Protein AF-A0A5J5CE59-F1 (afdb_monomer)

InterPro domains:
  IPR000198 Rho GTPase-activating protein domain [PF00620] (22-106)
  IPR000198 Rho GTPase-activating protein domain [PS50238] (4-117)
  IPR000198 Rho GTPase-activating protein domain [SM00324] (19-116)
  IPR008936 Rho GTPase activation protein [G3DSA:1.10.555.10] (1-114)
  IPR008936 Rho GTPase activation protein [SSF48350] (1-106)
  IPR051025 Rho GTPase-activating [PTHR15228] (1-111)

Structure (mmCIF, N/CA/C/O backbone):
data_AF-A0A5J5CE59-F1
#
_entry.id   AF-A0A5J5CE59-F1
#
loop_
_atom_site.group_PDB
_atom_site.id
_atom_site.type_symbol
_atom_site.label_atom_id
_atom_site.label_alt_id
_atom_site.label_comp_id
_atom_site.label_asym_id
_atom_site.label_entity_id
_atom_site.label_seq_id
_atom_site.pdbx_PDB_ins_code
_atom_site.Cartn_x
_atom_site.Cartn_y
_atom_site.Cartn_z
_atom_site.occupancy
_atom_site.B_iso_or_equiv
_atom_site.auth_seq_id
_atom_site.auth_comp_id
_atom_site.auth_asym_id
_atom_site.auth_atom_id
_atom_site.pdbx_PDB_model_num
ATOM 1 N N . VAL A 1 1 ? -2.328 5.918 -8.914 1.00 93.62 1 VAL A N 1
ATOM 2 C CA . VAL A 1 1 ? -2.797 4.672 -8.262 1.00 93.62 1 VAL A CA 1
ATOM 3 C C . VAL A 1 1 ? -2.978 4.893 -6.768 1.00 93.62 1 VAL A C 1
ATOM 5 O O . VAL A 1 1 ? -4.070 4.680 -6.253 1.00 93.62 1 VAL A O 1
ATOM 8 N N . PHE A 1 2 ? -1.949 5.352 -6.061 1.00 97.31 2 PHE A N 1
ATOM 9 C CA . PHE A 1 2 ? -2.062 5.804 -4.680 1.00 97.31 2 PHE A CA 1
ATOM 10 C C . PHE A 1 2 ? -2.968 7.039 -4.596 1.00 97.31 2 PHE A C 1
ATOM 12 O O . PHE A 1 2 ? -3.030 7.846 -5.524 1.00 97.31 2 PHE A O 1
ATOM 19 N N . GLY A 1 3 ? -3.728 7.164 -3.506 1.00 97.19 3 GLY A N 1
ATOM 20 C CA . GLY A 1 3 ? -4.681 8.267 -3.346 1.00 97.19 3 GLY A CA 1
ATOM 21 C C . GLY A 1 3 ? -5.973 8.139 -4.160 1.00 97.19 3 GLY A C 1
ATOM 22 O O . GLY A 1 3 ? -6.845 8.990 -4.026 1.00 97.19 3 GLY A O 1
ATOM 23 N N . GLN A 1 4 ? -6.125 7.108 -4.996 1.00 96.75 4 GLN A N 1
ATOM 24 C CA . GLN A 1 4 ? -7.353 6.873 -5.762 1.00 96.75 4 GLN A CA 1
ATOM 25 C C . GLN A 1 4 ? -8.322 5.973 -5.002 1.00 96.75 4 GLN A C 1
ATOM 27 O O . GLN A 1 4 ? -7.935 5.219 -4.104 1.00 96.75 4 GLN A O 1
ATOM 32 N N . ARG A 1 5 ? -9.602 6.034 -5.377 1.00 96.12 5 ARG A N 1
ATOM 33 C CA . ARG A 1 5 ? -10.603 5.108 -4.850 1.00 96.12 5 ARG A CA 1
ATOM 34 C C . ARG A 1 5 ? -10.262 3.679 -5.268 1.00 96.12 5 ARG A C 1
ATOM 36 O O . ARG A 1 5 ? -9.774 3.429 -6.376 1.00 96.12 5 ARG A O 1
ATOM 43 N N . LEU A 1 6 ? -10.535 2.732 -4.375 1.00 94.56 6 LEU A N 1
ATOM 44 C CA . LEU A 1 6 ? -10.218 1.323 -4.594 1.00 94.56 6 LEU A CA 1
ATOM 45 C C . LEU A 1 6 ? -10.946 0.791 -5.836 1.00 94.56 6 LEU A C 1
ATOM 47 O O . LEU A 1 6 ? -10.348 0.148 -6.697 1.00 94.56 6 LEU A O 1
ATOM 51 N N . GLU A 1 7 ? -12.231 1.118 -5.945 1.00 93.62 7 GLU A N 1
ATOM 52 C CA . GLU A 1 7 ? -13.106 0.748 -7.049 1.00 93.62 7 GLU A CA 1
ATOM 53 C C . GLU A 1 7 ? -12.622 1.301 -8.396 1.00 93.62 7 GLU A C 1
ATOM 55 O O . GLU A 1 7 ? -12.596 0.568 -9.383 1.00 93.62 7 GLU A O 1
ATOM 60 N N . GLU A 1 8 ? -12.172 2.556 -8.435 1.00 94.50 8 GLU A N 1
ATOM 61 C CA . GLU A 1 8 ? -11.641 3.192 -9.647 1.00 94.50 8 GLU A CA 1
ATOM 62 C C . GLU A 1 8 ? -10.352 2.512 -10.105 1.00 94.50 8 GLU A C 1
ATOM 64 O O . GLU A 1 8 ? -10.202 2.204 -11.288 1.00 94.50 8 GLU A O 1
ATOM 69 N N . THR A 1 9 ? -9.459 2.207 -9.158 1.00 94.75 9 THR A N 1
ATOM 70 C CA . THR A 1 9 ? -8.199 1.508 -9.440 1.00 94.75 9 THR A CA 1
ATOM 71 C C . THR A 1 9 ? -8.469 0.135 -10.060 1.00 94.75 9 THR A C 1
ATOM 73 O O . THR A 1 9 ? -7.937 -0.186 -11.123 1.00 94.75 9 THR A O 1
ATOM 76 N N . VAL A 1 10 ? -9.358 -0.661 -9.451 1.00 94.31 10 VAL A N 1
ATOM 77 C CA . VAL A 1 10 ? -9.727 -1.991 -9.966 1.00 94.31 10 VAL A CA 1
ATOM 78 C C . VAL A 1 10 ? -10.365 -1.892 -11.353 1.00 94.31 10 VAL A C 1
ATOM 80 O O . VAL A 1 10 ? -10.040 -2.683 -12.237 1.00 94.31 10 VAL A O 1
ATOM 83 N N . LEU A 1 11 ? -11.265 -0.929 -11.573 1.00 93.69 11 LEU A N 1
ATOM 84 C CA . LEU A 1 11 ? -11.912 -0.731 -12.872 1.00 93.69 11 LEU A CA 1
ATOM 85 C C . LEU A 1 11 ? -10.910 -0.347 -13.963 1.00 93.69 11 LEU A C 1
ATOM 87 O O . LEU A 1 11 ? -10.970 -0.899 -15.061 1.00 93.69 11 LEU A O 1
ATOM 91 N N . TYR A 1 12 ? -9.977 0.556 -13.662 1.00 91.31 12 TYR A N 1
ATOM 92 C CA . TYR A 1 12 ? -8.932 0.972 -14.592 1.00 91.31 12 TYR A CA 1
ATOM 93 C C . TYR A 1 12 ? -8.022 -0.193 -14.995 1.00 91.31 12 TYR A C 1
ATOM 95 O O . TYR A 1 12 ? -7.704 -0.360 -16.173 1.00 91.31 12 TYR A O 1
ATOM 103 N N . GLU A 1 13 ? -7.637 -1.041 -14.042 1.00 92.75 13 GLU A N 1
ATOM 104 C CA . GLU A 1 13 ? -6.743 -2.175 -14.290 1.00 92.75 13 GLU A CA 1
ATOM 105 C C . GLU A 1 13 ? -7.383 -3.310 -15.101 1.00 92.75 13 GLU A C 1
ATOM 107 O O . GLU A 1 13 ? -6.655 -4.073 -15.742 1.00 92.75 13 GLU A O 1
ATOM 112 N N . ARG A 1 14 ? -8.723 -3.397 -15.165 1.00 90.12 14 ARG A N 1
ATOM 113 C CA . ARG A 1 14 ? -9.435 -4.430 -15.950 1.00 90.12 14 ARG A CA 1
ATOM 114 C C . ARG A 1 14 ? -9.040 -4.468 -17.422 1.00 90.12 14 ARG A C 1
ATOM 116 O O . ARG A 1 14 ? -9.106 -5.529 -18.039 1.00 90.12 14 ARG A O 1
ATOM 123 N N . ARG A 1 15 ? -8.577 -3.344 -17.980 1.00 87.88 15 ARG A N 1
ATOM 124 C CA . ARG A 1 15 ? -8.061 -3.264 -19.359 1.00 87.88 15 ARG A CA 1
ATOM 125 C C . ARG A 1 15 ? -6.829 -4.144 -19.609 1.00 87.88 15 ARG A C 1
ATOM 127 O O . ARG A 1 15 ? -6.442 -4.344 -20.754 1.00 87.88 15 ARG A O 1
ATOM 134 N N . TYR A 1 16 ? -6.211 -4.657 -18.547 1.00 85.31 16 TYR A N 1
ATOM 135 C CA . TYR A 1 16 ? -5.004 -5.475 -18.583 1.00 85.31 16 TYR A CA 1
ATOM 136 C C . TYR A 1 16 ? -5.196 -6.895 -18.045 1.00 85.31 16 TYR A C 1
ATOM 138 O O . TYR A 1 16 ? -4.218 -7.627 -17.896 1.00 85.31 16 TYR A O 1
ATOM 146 N N . GLY A 1 17 ? -6.434 -7.275 -17.733 1.00 86.06 17 GLY A N 1
ATOM 147 C CA . GLY A 1 17 ? -6.778 -8.572 -17.164 1.00 86.06 17 GLY A CA 1
ATOM 148 C C . GLY A 1 17 ? -7.822 -8.450 -16.061 1.00 86.06 17 GLY A C 1
ATOM 149 O O . GLY A 1 17 ? -7.966 -7.411 -15.421 1.00 86.06 17 GLY A O 1
ATOM 150 N N . LEU A 1 18 ? -8.561 -9.531 -15.828 1.00 86.25 18 LEU A N 1
ATOM 151 C CA . LEU A 1 18 ? -9.541 -9.588 -14.749 1.00 86.25 18 LEU A CA 1
ATOM 152 C C .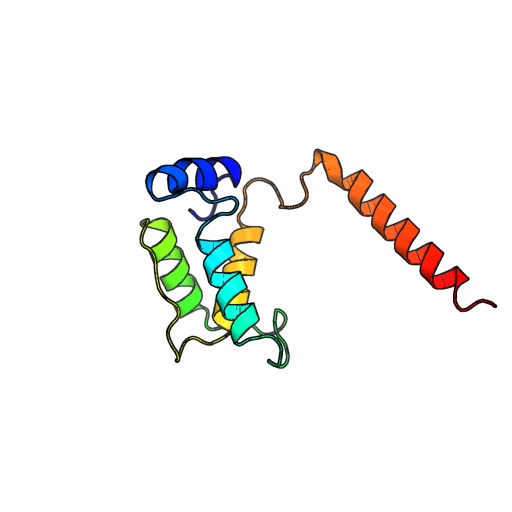 LEU A 1 18 ? -8.816 -9.654 -13.400 1.00 86.25 18 LEU A C 1
ATOM 154 O O . LEU A 1 18 ? -8.104 -10.614 -13.123 1.00 86.25 18 LEU A O 1
ATOM 158 N N . ARG A 1 19 ? -9.015 -8.631 -12.565 1.00 85.88 19 ARG A N 1
ATOM 159 C CA . ARG A 1 19 ? -8.465 -8.531 -11.208 1.00 85.88 19 ARG A CA 1
ATOM 160 C C . ARG A 1 19 ? -9.585 -8.237 -10.217 1.00 85.88 19 ARG A C 1
ATOM 162 O O . ARG A 1 19 ? -10.478 -7.439 -10.503 1.00 85.88 19 ARG A O 1
ATOM 169 N N . LEU A 1 20 ? -9.540 -8.901 -9.063 1.00 90.56 20 LEU A N 1
ATOM 170 C CA . LEU A 1 20 ? -10.470 -8.665 -7.949 1.00 90.56 20 LEU A CA 1
ATOM 171 C C . LEU A 1 20 ? -9.939 -7.626 -6.956 1.00 90.56 20 LEU A C 1
ATOM 173 O O . LEU A 1 20 ? -10.711 -7.054 -6.193 1.00 90.56 20 LEU A O 1
ATOM 177 N N . VAL A 1 21 ? -8.629 -7.387 -6.975 1.00 94.94 21 VAL A N 1
ATOM 178 C CA . VAL A 1 21 ? -7.921 -6.433 -6.121 1.00 94.94 21 VAL A CA 1
ATOM 179 C C . VAL A 1 21 ? -6.919 -5.640 -6.968 1.00 94.94 21 VAL A C 1
ATOM 181 O O . VAL A 1 21 ? -6.494 -6.150 -8.007 1.00 94.94 21 VAL A O 1
ATOM 184 N N . PRO A 1 22 ? -6.524 -4.428 -6.545 1.00 96.19 22 PRO A N 1
ATOM 185 C CA . PRO A 1 22 ? -5.488 -3.654 -7.225 1.00 96.19 22 PRO A CA 1
ATOM 186 C C . PRO A 1 22 ? -4.172 -4.426 -7.364 1.00 96.19 22 PRO A C 1
ATOM 188 O O . PRO A 1 22 ? -3.784 -5.164 -6.452 1.00 96.19 22 PRO A O 1
ATOM 191 N N . LEU A 1 23 ? -3.441 -4.193 -8.453 1.00 95.56 23 LEU A N 1
ATOM 192 C CA . LEU A 1 23 ? -2.151 -4.825 -8.738 1.00 95.56 23 LEU A CA 1
ATOM 193 C C . LEU A 1 23 ? -1.152 -4.650 -7.588 1.00 95.56 23 LEU A C 1
ATOM 195 O O . LEU A 1 23 ? -0.507 -5.618 -7.190 1.00 95.56 23 LEU A O 1
ATOM 199 N N . VAL A 1 24 ? -1.064 -3.443 -7.021 1.00 97.06 24 VAL A N 1
ATOM 200 C CA . VAL A 1 24 ? -0.172 -3.146 -5.887 1.00 97.06 24 VAL A CA 1
ATOM 201 C C . VAL A 1 24 ? -0.464 -4.041 -4.678 1.00 97.06 24 VAL A C 1
ATOM 203 O O . VAL A 1 24 ? 0.463 -4.542 -4.043 1.00 97.06 24 VAL A O 1
ATOM 206 N N . VAL A 1 25 ? -1.744 -4.311 -4.393 1.00 97.69 25 VAL A N 1
ATOM 207 C CA . VAL A 1 25 ? -2.161 -5.204 -3.302 1.00 97.69 25 VAL A CA 1
ATOM 208 C C . VAL A 1 25 ? -1.769 -6.642 -3.620 1.00 97.69 25 VAL A C 1
ATOM 210 O O . VAL A 1 25 ? -1.153 -7.299 -2.786 1.00 97.69 25 VAL A O 1
ATOM 213 N N . GLU A 1 26 ? -2.087 -7.122 -4.823 1.00 96.19 26 GLU A N 1
ATOM 214 C CA . GLU A 1 26 ? -1.771 -8.489 -5.245 1.00 96.19 26 GLU A CA 1
ATOM 215 C C . GLU A 1 26 ? -0.264 -8.770 -5.194 1.00 96.19 26 GLU A C 1
ATOM 217 O O . GLU A 1 26 ? 0.160 -9.741 -4.565 1.00 96.19 26 GLU A O 1
ATOM 222 N N . GLN A 1 27 ? 0.554 -7.906 -5.803 1.00 96.50 27 GLN A N 1
ATOM 223 C CA . GLN A 1 27 ? 2.005 -8.086 -5.836 1.00 96.50 27 GLN A CA 1
ATOM 224 C C . GLN A 1 27 ? 2.603 -8.048 -4.428 1.00 96.50 27 GLN A C 1
ATOM 226 O O . GLN A 1 27 ? 3.410 -8.916 -4.088 1.00 96.50 27 GLN A O 1
ATOM 231 N N . CYS A 1 28 ? 2.201 -7.082 -3.592 1.00 98.19 28 CYS A N 1
ATOM 232 C CA . CYS A 1 28 ? 2.742 -6.972 -2.238 1.00 98.19 28 CYS A CA 1
ATOM 233 C C . CYS A 1 28 ? 2.391 -8.199 -1.394 1.00 98.19 28 CYS A C 1
ATOM 235 O O . CYS A 1 28 ? 3.253 -8.753 -0.714 1.00 98.19 28 CYS A O 1
ATOM 237 N N . VAL A 1 29 ? 1.132 -8.642 -1.443 1.00 97.62 29 VAL A N 1
ATOM 238 C CA . VAL A 1 29 ? 0.666 -9.792 -0.659 1.00 97.62 29 VAL A CA 1
ATOM 239 C C . VAL A 1 29 ? 1.335 -11.082 -1.120 1.00 97.62 29 VAL A C 1
ATOM 241 O O . VAL A 1 29 ? 1.759 -11.864 -0.271 1.00 97.62 29 VAL A O 1
ATOM 244 N N . ASN A 1 30 ? 1.481 -11.302 -2.430 1.00 96.75 30 ASN A N 1
ATOM 245 C CA . ASN A 1 30 ? 2.163 -12.489 -2.947 1.00 96.75 30 ASN A CA 1
ATOM 246 C C . ASN A 1 30 ? 3.622 -12.541 -2.480 1.00 96.75 30 ASN A C 1
ATOM 248 O O . ASN A 1 30 ? 4.041 -13.551 -1.919 1.00 96.75 30 ASN A O 1
ATOM 252 N N . PHE A 1 31 ? 4.354 -11.433 -2.598 1.00 97.75 31 PHE A N 1
ATOM 253 C CA . PHE A 1 31 ? 5.747 -11.363 -2.160 1.00 97.75 31 PHE A CA 1
ATOM 254 C C . PHE A 1 31 ? 5.905 -11.586 -0.651 1.00 97.75 31 PHE A C 1
ATOM 256 O O . PHE A 1 31 ? 6.746 -12.372 -0.215 1.00 97.75 31 PHE A O 1
ATOM 263 N N . ILE A 1 32 ? 5.064 -10.940 0.164 1.00 97.94 32 ILE A N 1
ATOM 264 C CA . ILE A 1 32 ? 5.084 -11.110 1.624 1.00 97.94 32 ILE A CA 1
ATOM 265 C C . ILE A 1 32 ? 4.719 -12.547 2.011 1.00 97.94 32 ILE A C 1
ATOM 267 O O . ILE A 1 32 ? 5.313 -13.099 2.934 1.00 97.94 32 ILE A O 1
ATOM 271 N N . ARG A 1 33 ? 3.776 -13.182 1.311 1.00 97.19 33 ARG A N 1
ATOM 272 C CA . ARG A 1 33 ? 3.417 -14.583 1.559 1.00 97.19 33 ARG A CA 1
ATOM 273 C C . ARG A 1 33 ? 4.560 -15.536 1.214 1.00 97.19 33 ARG A C 1
ATOM 275 O O . ARG A 1 33 ? 4.758 -16.513 1.922 1.00 97.19 33 ARG A O 1
ATOM 282 N N . GLU A 1 34 ? 5.296 -15.264 0.143 1.00 96.44 34 GLU A N 1
ATOM 283 C CA . GLU A 1 34 ? 6.408 -16.112 -0.296 1.00 96.44 34 GLU A CA 1
ATOM 284 C C . GLU A 1 34 ? 7.661 -15.947 0.571 1.00 96.44 34 GLU A C 1
ATOM 286 O O . GLU A 1 34 ? 8.407 -16.907 0.742 1.00 96.44 34 GLU A O 1
ATOM 291 N N . ARG A 1 35 ? 7.904 -14.748 1.121 1.00 95.88 35 ARG A N 1
ATOM 292 C CA . ARG A 1 35 ? 9.198 -14.411 1.747 1.00 95.88 35 ARG A CA 1
ATOM 293 C C . ARG A 1 35 ? 9.123 -13.872 3.170 1.00 95.88 35 ARG A C 1
ATOM 295 O O . ARG A 1 35 ? 10.104 -13.939 3.893 1.00 95.88 35 ARG A O 1
ATOM 302 N N . GLY A 1 36 ? 7.986 -13.319 3.575 1.00 95.75 36 GLY A N 1
ATOM 303 C CA . GLY A 1 36 ? 7.853 -12.551 4.815 1.00 95.75 36 GLY A CA 1
ATOM 304 C C . GLY A 1 36 ? 7.317 -13.319 6.012 1.00 95.75 36 GLY A C 1
ATOM 305 O O . GLY A 1 36 ? 7.395 -12.807 7.123 1.00 95.75 36 GLY A O 1
ATOM 306 N N . LEU A 1 37 ? 6.769 -14.525 5.828 1.00 96.06 37 LEU A N 1
ATOM 307 C CA . LEU A 1 37 ? 6.054 -15.237 6.901 1.00 96.06 37 LEU A CA 1
ATOM 308 C C . LEU A 1 37 ? 6.933 -15.597 8.107 1.00 96.06 37 LEU A C 1
ATOM 310 O O . LEU A 1 37 ? 6.413 -15.766 9.208 1.00 96.06 37 LEU A O 1
ATOM 314 N N . HIS A 1 38 ? 8.247 -15.693 7.903 1.00 96.25 38 HIS A N 1
ATOM 315 C CA . HIS A 1 38 ? 9.227 -15.956 8.956 1.00 96.25 38 HIS A CA 1
ATOM 316 C C . HIS A 1 38 ? 10.080 -14.729 9.305 1.00 96.25 38 HIS A C 1
ATOM 318 O O . HIS A 1 38 ? 10.966 -14.834 10.151 1.00 96.25 38 HIS A O 1
ATOM 324 N N . GLU A 1 39 ? 9.813 -13.571 8.691 1.00 97.44 39 GLU A N 1
ATOM 325 C CA . GLU A 1 39 ? 10.579 -12.357 8.949 1.00 97.44 39 GLU A CA 1
ATOM 326 C C . GLU A 1 39 ? 10.204 -11.757 10.307 1.00 97.44 39 GLU A C 1
ATOM 328 O O . GLU A 1 39 ? 9.034 -11.475 10.605 1.00 97.44 39 GLU A O 1
ATOM 333 N N . VAL A 1 40 ? 11.215 -11.516 11.140 1.00 97.44 40 VAL A N 1
ATOM 334 C CA . VAL A 1 40 ? 11.023 -10.892 12.449 1.00 97.44 40 VAL A CA 1
ATOM 335 C C . VAL A 1 40 ? 10.539 -9.462 12.251 1.00 97.44 40 VAL A C 1
ATOM 337 O O . VAL A 1 40 ? 11.102 -8.702 11.483 1.00 97.44 40 VAL A O 1
ATOM 340 N N . GLY A 1 41 ? 9.477 -9.072 12.955 1.00 97.38 41 GLY A N 1
ATOM 341 C CA . GLY A 1 41 ? 8.986 -7.696 12.889 1.00 97.38 41 GLY A CA 1
ATOM 342 C C . GLY A 1 41 ? 8.281 -7.332 11.579 1.00 97.38 41 GLY A C 1
ATOM 343 O O . GLY A 1 41 ? 8.120 -6.139 11.302 1.00 97.38 41 GLY A O 1
ATOM 344 N N . LEU A 1 42 ? 7.803 -8.313 10.801 1.00 98.19 42 LEU A N 1
ATOM 345 C CA . LEU A 1 42 ? 6.915 -8.078 9.659 1.00 98.19 42 LEU A CA 1
ATOM 346 C C . LEU A 1 42 ? 5.770 -7.114 10.035 1.00 98.19 42 LEU A C 1
ATOM 348 O O . LEU A 1 42 ? 5.167 -7.215 11.103 1.00 98.19 42 LEU A O 1
ATOM 352 N N . PHE A 1 43 ? 5.504 -6.133 9.167 1.00 97.94 43 PHE A N 1
ATOM 353 C CA . PHE A 1 43 ? 4.583 -5.002 9.374 1.00 97.94 43 PHE A CA 1
ATOM 354 C C . PHE A 1 43 ? 4.906 -4.041 10.535 1.00 97.94 43 PHE A C 1
ATOM 356 O O . PHE A 1 43 ? 4.366 -2.930 10.537 1.00 97.94 43 PHE A O 1
ATOM 363 N N . ARG A 1 44 ? 5.813 -4.383 11.457 1.00 98.19 44 ARG A N 1
ATOM 364 C CA . ARG A 1 44 ? 6.259 -3.520 12.562 1.00 98.19 44 ARG A CA 1
ATOM 365 C C . ARG A 1 44 ? 7.489 -2.692 12.194 1.00 98.19 44 ARG A C 1
ATOM 367 O O . ARG A 1 44 ? 7.484 -1.485 12.424 1.00 98.19 44 ARG A O 1
ATOM 374 N N . GLN A 1 45 ? 8.526 -3.318 11.646 1.00 97.81 45 GLN A N 1
ATOM 375 C CA . GLN A 1 45 ? 9.748 -2.623 11.243 1.00 97.81 45 GLN A CA 1
ATOM 376 C C . GLN A 1 45 ? 9.518 -1.808 9.960 1.00 97.81 45 GLN A C 1
ATOM 378 O O . GLN A 1 45 ? 8.741 -2.228 9.094 1.00 97.81 45 GLN A O 1
ATOM 383 N N . PRO A 1 46 ? 10.129 -0.614 9.844 1.00 97.31 46 PRO A N 1
ATOM 384 C CA . PRO A 1 46 ? 10.073 0.163 8.618 1.00 97.31 46 PRO A CA 1
ATOM 385 C C . PRO A 1 46 ? 11.036 -0.424 7.582 1.00 97.31 46 PRO A C 1
ATOM 387 O O . PRO A 1 46 ? 12.190 -0.699 7.894 1.00 97.31 46 PRO A O 1
ATOM 390 N N . GLY A 1 47 ? 10.570 -0.568 6.344 1.00 97.31 47 GLY A N 1
ATOM 391 C CA . GLY A 1 47 ? 11.458 -0.756 5.199 1.00 97.31 47 GLY A CA 1
ATOM 392 C C . GLY A 1 47 ? 12.156 0.525 4.737 1.00 97.31 47 GLY A C 1
ATOM 393 O O . GLY A 1 47 ? 12.007 1.597 5.333 1.00 97.31 47 GLY A O 1
ATOM 394 N N . GLN A 1 48 ? 12.887 0.424 3.630 1.00 97.62 48 GLN A N 1
ATOM 395 C CA . GLN A 1 48 ? 13.685 1.511 3.076 1.00 97.62 48 GLN A CA 1
ATOM 396 C C . GLN A 1 48 ? 12.798 2.598 2.446 1.00 97.62 48 GLN A C 1
ATOM 398 O O . GLN A 1 48 ? 12.175 2.395 1.406 1.00 97.62 48 GLN A O 1
ATOM 403 N N . ALA A 1 49 ? 12.753 3.782 3.063 1.00 97.94 49 ALA A N 1
ATOM 404 C CA . ALA A 1 49 ? 11.843 4.861 2.665 1.00 97.94 49 ALA A CA 1
ATOM 405 C C . ALA A 1 49 ? 12.048 5.362 1.221 1.00 97.94 49 ALA A C 1
ATOM 407 O O . ALA A 1 49 ? 11.068 5.694 0.557 1.00 97.94 49 ALA A O 1
ATOM 408 N N . SER A 1 50 ? 13.293 5.398 0.731 1.00 97.88 50 SER A N 1
ATOM 409 C CA . SER A 1 50 ? 13.606 5.769 -0.656 1.00 97.88 50 SER A CA 1
ATOM 410 C C . SER A 1 50 ? 12.983 4.797 -1.653 1.00 97.88 50 SER A C 1
ATOM 412 O O . SER A 1 50 ? 12.289 5.236 -2.562 1.00 97.88 50 SER A O 1
ATOM 414 N N . LEU A 1 51 ? 13.147 3.490 -1.431 1.00 97.62 51 LEU A N 1
ATOM 415 C CA . LEU A 1 51 ? 12.592 2.463 -2.308 1.00 97.62 51 LEU A CA 1
ATOM 416 C C . LEU A 1 51 ? 11.060 2.396 -2.220 1.00 97.62 51 LEU A C 1
ATOM 418 O O . LEU A 1 51 ? 10.398 2.201 -3.231 1.00 97.62 51 LEU A O 1
ATOM 422 N N . VAL A 1 52 ? 10.461 2.634 -1.044 1.00 98.44 52 VAL A N 1
ATOM 423 C CA . VAL A 1 52 ? 8.994 2.785 -0.939 1.00 98.44 52 VAL A CA 1
ATOM 424 C C . VAL A 1 52 ? 8.498 3.920 -1.836 1.00 98.44 52 VAL A C 1
ATOM 426 O O . VAL A 1 52 ? 7.495 3.754 -2.526 1.00 98.44 52 VAL A O 1
ATOM 429 N N . LYS A 1 53 ? 9.189 5.066 -1.821 1.00 98.25 53 LYS A N 1
ATOM 430 C CA . LYS A 1 53 ? 8.827 6.227 -2.636 1.00 98.25 53 LYS A CA 1
ATOM 431 C C . LYS A 1 53 ? 8.994 5.940 -4.131 1.00 98.25 53 LYS A C 1
ATOM 433 O O . LYS A 1 53 ? 8.080 6.224 -4.892 1.00 98.25 53 LYS A O 1
ATOM 438 N N . GLU A 1 54 ? 10.107 5.331 -4.526 1.00 98.00 54 GLU A N 1
ATOM 439 C CA . GLU A 1 54 ? 10.365 4.924 -5.913 1.00 98.00 54 GLU A CA 1
ATOM 440 C C . GLU A 1 54 ? 9.287 3.960 -6.433 1.00 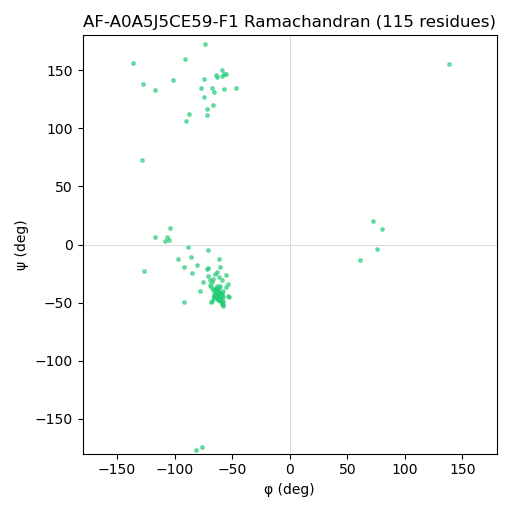98.00 54 GLU A C 1
ATOM 442 O O . GLU A 1 54 ? 8.694 4.189 -7.485 1.00 98.00 54 GLU A O 1
ATOM 447 N N . LEU A 1 55 ? 8.961 2.918 -5.661 1.00 98.31 55 LEU A N 1
ATOM 448 C CA . LEU A 1 55 ? 7.919 1.958 -6.028 1.00 98.31 55 LEU A CA 1
ATOM 449 C C . LEU A 1 55 ? 6.542 2.622 -6.115 1.00 98.31 55 LEU A C 1
ATOM 451 O O . LEU A 1 55 ? 5.777 2.319 -7.029 1.00 98.31 55 LEU A O 1
ATOM 455 N N . GLN A 1 56 ? 6.221 3.529 -5.187 1.00 98.31 56 GLN A N 1
ATOM 456 C CA . GLN A 1 56 ? 4.996 4.322 -5.257 1.00 98.31 56 GLN A CA 1
ATOM 457 C C . GLN A 1 56 ? 4.928 5.120 -6.568 1.0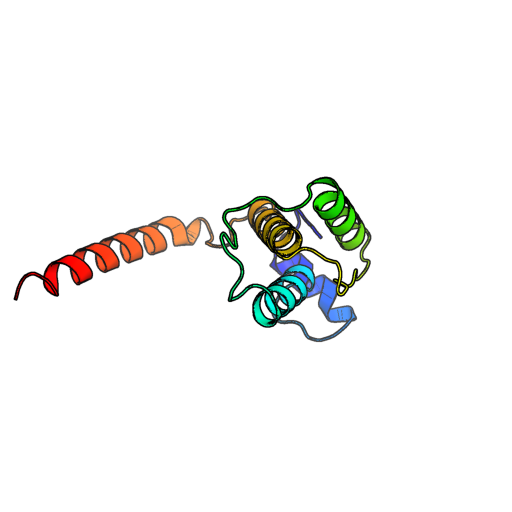0 98.31 56 GLN A C 1
ATOM 459 O O . GLN A 1 56 ? 3.917 5.042 -7.264 1.00 98.31 56 GLN A O 1
ATOM 464 N N . GLU A 1 57 ? 5.985 5.862 -6.904 1.00 98.38 57 GLU A N 1
ATOM 465 C CA . GLU A 1 57 ? 6.054 6.685 -8.117 1.00 98.38 57 GLU A CA 1
ATOM 466 C C . GLU A 1 57 ? 5.896 5.833 -9.384 1.00 98.38 57 GLU A C 1
ATOM 468 O O . GLU A 1 57 ? 5.121 6.199 -10.268 1.00 98.38 57 GLU A O 1
ATOM 473 N N . ALA A 1 58 ? 6.526 4.654 -9.436 1.00 98.06 58 ALA A N 1
ATOM 474 C CA . ALA A 1 58 ? 6.370 3.707 -10.539 1.00 98.06 58 ALA A CA 1
ATOM 475 C C . ALA A 1 58 ? 4.912 3.228 -10.693 1.00 98.06 58 ALA A C 1
ATOM 477 O O . ALA A 1 58 ? 4.340 3.278 -11.785 1.00 98.06 58 ALA A O 1
ATOM 478 N N . PHE A 1 59 ? 4.254 2.823 -9.599 1.00 97.12 59 PHE A N 1
ATOM 479 C CA . PHE A 1 59 ? 2.830 2.464 -9.644 1.00 97.12 59 PHE A CA 1
ATOM 480 C C . PHE A 1 59 ? 1.949 3.644 -10.072 1.00 97.12 59 PHE A C 1
ATOM 482 O O . PHE A 1 59 ? 1.007 3.463 -10.845 1.00 97.12 59 PHE A O 1
ATOM 489 N N . ASP A 1 60 ? 2.234 4.855 -9.592 1.00 96.81 60 ASP A N 1
ATOM 490 C CA . ASP A 1 60 ? 1.478 6.056 -9.948 1.00 96.81 60 ASP A CA 1
ATOM 491 C C . ASP A 1 60 ? 1.646 6.456 -11.418 1.00 96.81 60 ASP A C 1
ATOM 493 O O . ASP A 1 60 ? 0.671 6.901 -12.030 1.00 96.81 60 ASP A O 1
ATOM 497 N N . ALA A 1 61 ? 2.813 6.195 -12.010 1.00 95.94 61 ALA A N 1
ATOM 498 C CA . ALA A 1 61 ? 3.068 6.328 -13.443 1.00 95.94 61 ALA A CA 1
ATOM 499 C C . ALA A 1 61 ? 2.362 5.252 -14.299 1.00 95.94 61 ALA A C 1
ATOM 501 O O . ALA A 1 61 ? 2.384 5.314 -15.529 1.00 95.94 61 ALA A O 1
ATOM 502 N N . GLY A 1 62 ? 1.689 4.279 -13.674 1.00 91.81 62 GLY A N 1
ATOM 503 C CA . GLY A 1 62 ? 1.024 3.171 -14.360 1.00 91.81 62 GLY A CA 1
ATOM 504 C C . GLY A 1 62 ? 1.976 2.049 -14.778 1.00 91.81 62 GLY A C 1
ATOM 505 O O . GLY A 1 62 ? 1.587 1.184 -15.571 1.00 91.81 62 GLY A O 1
ATOM 506 N N . GLU A 1 63 ? 3.200 2.055 -14.252 1.00 94.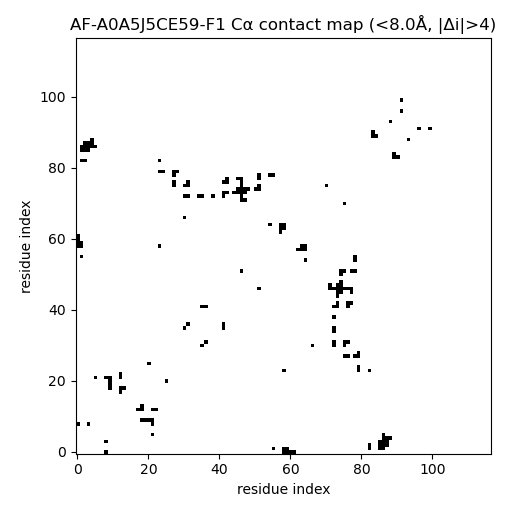69 63 GLU A N 1
ATOM 507 C CA . GLU A 1 63 ? 4.155 0.969 -14.422 1.00 94.69 63 GLU A CA 1
ATOM 508 C C . GLU A 1 63 ? 3.762 -0.248 -13.572 1.00 94.69 63 GLU A C 1
ATOM 510 O O . GLU A 1 63 ? 2.818 -0.232 -12.776 1.00 94.69 63 GLU A O 1
ATOM 515 N N . ARG A 1 64 ? 4.485 -1.351 -13.775 1.00 91.88 64 ARG A N 1
ATOM 516 C CA . ARG A 1 64 ? 4.291 -2.608 -13.043 1.00 91.88 64 ARG A CA 1
ATOM 517 C C . ARG A 1 64 ? 5.629 -3.064 -12.474 1.00 91.88 64 ARG A C 1
ATOM 519 O O . ARG A 1 64 ? 6.217 -3.998 -13.026 1.00 91.88 64 ARG A O 1
ATOM 526 N N . PRO A 1 65 ? 6.140 -2.388 -11.433 1.00 94.31 65 PRO A N 1
ATOM 527 C CA . PRO A 1 65 ? 7.425 -2.747 -10.859 1.00 94.31 65 PRO A CA 1
ATOM 528 C C . PRO A 1 65 ? 7.400 -4.198 -10.358 1.00 94.31 65 PRO A C 1
ATOM 530 O O . PRO A 1 65 ? 6.373 -4.710 -9.897 1.00 94.31 65 PRO A O 1
ATOM 533 N N . SER A 1 66 ? 8.534 -4.882 -10.478 1.00 92.06 66 SER A N 1
ATOM 534 C CA . SER A 1 66 ? 8.746 -6.218 -9.920 1.00 92.06 66 SER A CA 1
ATOM 535 C C . SER A 1 66 ?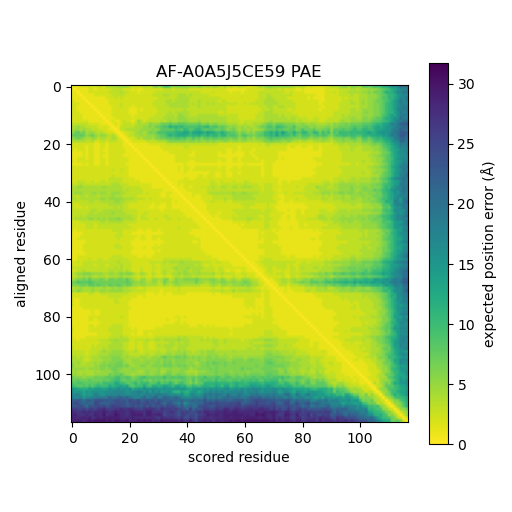 9.563 -6.123 -8.641 1.00 92.06 66 SER A C 1
ATOM 537 O O . SER A 1 66 ? 10.531 -5.369 -8.590 1.00 92.06 66 SER A O 1
ATOM 539 N N . PHE A 1 67 ? 9.233 -6.939 -7.645 1.00 94.56 67 PHE A N 1
ATOM 540 C CA . PHE A 1 67 ? 10.078 -7.116 -6.468 1.00 94.56 67 PHE A CA 1
ATOM 541 C C . PHE A 1 67 ? 11.095 -8.216 -6.763 1.00 94.56 67 PHE A C 1
ATOM 543 O O . PHE A 1 67 ? 10.729 -9.375 -6.972 1.00 94.56 67 PHE A O 1
ATOM 550 N N . ASP A 1 68 ? 12.363 -7.843 -6.846 1.00 88.62 68 ASP A N 1
ATOM 551 C CA . ASP A 1 68 ? 13.446 -8.774 -7.136 1.00 88.62 68 ASP A CA 1
ATOM 552 C C . ASP A 1 68 ? 13.896 -9.549 -5.887 1.00 88.62 68 ASP A C 1
ATOM 554 O O . ASP A 1 68 ? 13.326 -9.443 -4.797 1.00 88.62 68 ASP A O 1
ATOM 558 N N . SER A 1 69 ? 14.934 -10.377 -6.036 1.00 85.00 69 SER A N 1
ATOM 559 C CA . SER A 1 69 ? 15.450 -11.159 -4.917 1.00 85.00 69 SER A CA 1
ATOM 560 C C . SER A 1 69 ? 16.059 -10.322 -3.793 1.00 85.00 69 SER A C 1
ATOM 562 O O . SER A 1 69 ? 16.079 -10.799 -2.661 1.00 85.00 69 SER A O 1
ATOM 564 N N . SER A 1 70 ? 16.543 -9.121 -4.108 1.00 90.25 70 SER A N 1
ATOM 565 C CA . SER A 1 70 ? 17.165 -8.172 -3.181 1.00 90.25 70 SER A CA 1
ATOM 566 C C . SER A 1 70 ? 16.167 -7.264 -2.468 1.00 90.25 70 SER A C 1
ATOM 568 O O . SER A 1 70 ? 16.546 -6.574 -1.523 1.00 90.25 70 SER A O 1
ATOM 570 N N . THR A 1 71 ? 14.905 -7.252 -2.896 1.00 95.19 71 THR A N 1
ATOM 571 C CA . THR A 1 71 ? 13.878 -6.405 -2.297 1.00 95.19 71 THR A CA 1
ATOM 572 C C . THR A 1 71 ? 13.594 -6.859 -0.864 1.00 95.19 71 THR A C 1
ATOM 574 O O . THR A 1 71 ? 13.177 -7.988 -0.613 1.00 95.19 71 THR A O 1
ATOM 577 N N . ASP A 1 72 ? 13.804 -5.956 0.089 1.00 95.44 72 ASP A N 1
ATOM 578 C CA . ASP A 1 72 ? 13.515 -6.186 1.503 1.00 95.44 72 ASP A CA 1
ATOM 579 C C . ASP A 1 72 ? 11.997 -6.307 1.757 1.00 95.44 72 ASP A C 1
ATOM 581 O O . ASP A 1 72 ? 11.187 -5.501 1.286 1.00 95.44 72 ASP A O 1
ATOM 585 N N . VAL A 1 73 ? 11.587 -7.298 2.550 1.00 98.00 73 VAL A N 1
ATOM 586 C CA . VAL A 1 73 ? 10.167 -7.544 2.826 1.00 98.00 73 VAL A CA 1
ATOM 587 C C . VAL A 1 73 ? 9.535 -6.473 3.715 1.00 98.00 73 VAL A C 1
ATOM 589 O O . VAL A 1 73 ? 8.339 -6.198 3.574 1.00 98.00 73 VAL A O 1
ATOM 592 N N . HIS A 1 74 ? 10.307 -5.793 4.573 1.00 98.50 74 HIS A N 1
ATOM 593 C CA . HIS A 1 74 ? 9.788 -4.644 5.321 1.00 98.50 74 HIS A CA 1
ATOM 594 C C . HIS A 1 74 ? 9.458 -3.473 4.395 1.00 98.50 74 HIS A C 1
ATOM 596 O O . HIS A 1 74 ? 8.527 -2.713 4.671 1.00 98.50 74 HIS A O 1
ATOM 602 N N . THR A 1 75 ? 10.165 -3.348 3.271 1.00 98.50 75 THR A N 1
ATOM 603 C CA . THR A 1 75 ? 9.900 -2.346 2.233 1.00 98.50 75 THR A CA 1
ATOM 604 C C . THR A 1 75 ? 8.573 -2.617 1.539 1.00 98.50 75 THR A C 1
ATOM 606 O O . THR A 1 75 ? 7.719 -1.729 1.495 1.00 98.50 75 THR A O 1
ATOM 609 N N . VAL A 1 76 ? 8.328 -3.860 1.118 1.00 98.50 76 VAL A N 1
ATOM 610 C CA . VAL A 1 76 ? 7.043 -4.257 0.515 1.00 98.50 76 VAL A CA 1
ATOM 611 C C . VAL A 1 76 ? 5.890 -4.137 1.521 1.00 98.50 76 VAL A C 1
ATO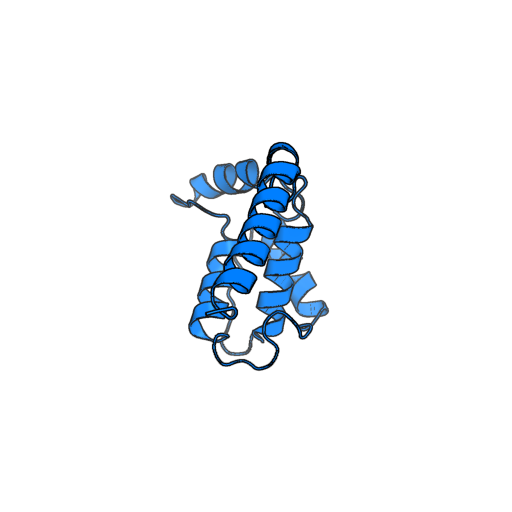M 613 O O . VAL A 1 76 ? 4.816 -3.632 1.190 1.00 98.50 76 VAL A O 1
ATOM 616 N N . ALA A 1 77 ? 6.112 -4.504 2.786 1.00 98.69 77 ALA A N 1
ATOM 617 C CA . ALA A 1 77 ? 5.129 -4.314 3.853 1.00 98.69 77 ALA A CA 1
ATOM 618 C C . ALA A 1 77 ? 4.825 -2.826 4.112 1.00 98.69 77 ALA A C 1
ATOM 620 O O . ALA A 1 77 ? 3.669 -2.455 4.331 1.00 98.69 77 ALA A O 1
ATOM 621 N N . SER A 1 78 ? 5.841 -1.959 4.086 1.00 98.75 78 SER A N 1
ATOM 622 C CA . SER A 1 78 ? 5.669 -0.505 4.177 1.00 98.75 78 SER A CA 1
ATOM 623 C C . SER A 1 78 ? 4.882 0.056 2.995 1.00 98.75 78 SER A C 1
ATOM 625 O O . SER A 1 78 ? 3.993 0.878 3.217 1.00 98.75 78 SER A O 1
ATOM 627 N N . LEU A 1 79 ? 5.152 -0.413 1.775 1.00 98.75 79 LEU A N 1
ATOM 628 C CA . LEU A 1 79 ? 4.432 -0.007 0.570 1.00 98.75 79 LEU A CA 1
ATOM 629 C C . LEU A 1 79 ? 2.949 -0.398 0.633 1.00 98.75 79 LEU A C 1
ATOM 631 O O . LEU A 1 79 ? 2.080 0.441 0.396 1.00 98.75 79 LEU A O 1
ATOM 635 N N . LEU A 1 80 ? 2.642 -1.632 1.047 1.00 98.69 80 LEU A N 1
ATOM 636 C CA . LEU A 1 80 ? 1.259 -2.088 1.221 1.00 98.69 80 LEU A CA 1
ATOM 637 C C . LEU A 1 80 ? 0.511 -1.253 2.271 1.00 98.69 80 LEU A C 1
ATOM 639 O O . LEU A 1 80 ? -0.614 -0.811 2.034 1.00 98.69 80 LEU A O 1
ATOM 643 N N . LYS A 1 81 ? 1.146 -0.989 3.423 1.00 98.62 81 LYS A N 1
ATOM 644 C CA . LYS A 1 81 ? 0.582 -0.109 4.462 1.00 98.62 81 LYS A CA 1
ATOM 645 C C . LYS A 1 81 ? 0.333 1.300 3.928 1.00 98.62 81 LYS A C 1
ATOM 647 O O . LYS A 1 81 ? -0.689 1.901 4.253 1.00 98.62 81 LYS A O 1
ATOM 652 N N . LEU A 1 82 ? 1.263 1.830 3.135 1.00 98.62 82 LEU A N 1
ATOM 653 C CA . LEU A 1 82 ? 1.145 3.154 2.537 1.00 98.62 82 LEU A CA 1
ATOM 654 C C . LEU A 1 82 ? -0.050 3.227 1.584 1.00 98.62 82 LEU A C 1
ATOM 656 O O . LEU A 1 82 ? -0.837 4.163 1.706 1.00 98.62 82 LEU A O 1
ATOM 660 N N . TYR A 1 83 ? -0.219 2.226 0.716 1.00 98.56 83 TYR A N 1
ATOM 661 C CA . TYR A 1 83 ? -1.337 2.156 -0.224 1.00 98.56 83 TYR A CA 1
ATOM 662 C C . TYR A 1 83 ? -2.680 2.189 0.507 1.00 98.56 83 TYR A C 1
ATOM 664 O O . TYR A 1 83 ? -3.502 3.067 0.255 1.00 98.56 83 TYR A O 1
ATOM 672 N N . LEU A 1 84 ? -2.866 1.293 1.484 1.00 98.31 84 LEU A N 1
ATOM 673 C CA . LEU A 1 84 ? -4.104 1.213 2.264 1.00 98.31 84 LEU A CA 1
ATOM 674 C C . LEU A 1 84 ? -4.392 2.500 3.047 1.00 98.31 84 LEU A C 1
ATOM 676 O O . LEU A 1 84 ? -5.546 2.903 3.164 1.00 98.31 84 LEU A O 1
ATOM 680 N N . ARG A 1 85 ? -3.351 3.153 3.577 1.00 98.12 85 ARG A N 1
ATOM 681 C CA . ARG A 1 85 ? -3.479 4.411 4.326 1.00 98.12 85 ARG A CA 1
ATOM 682 C C . ARG A 1 85 ? -3.874 5.592 3.441 1.00 98.12 85 ARG A C 1
ATOM 684 O O . ARG A 1 85 ? -4.494 6.521 3.941 1.00 98.12 85 ARG A O 1
ATOM 691 N N . GLN A 1 86 ? -3.470 5.588 2.174 1.00 98.06 86 GLN A N 1
ATOM 692 C CA . GLN A 1 86 ? -3.742 6.686 1.246 1.00 98.06 86 GLN A CA 1
ATOM 693 C C . GLN A 1 86 ? -5.071 6.540 0.502 1.00 98.06 86 GLN A C 1
ATOM 695 O O . GLN A 1 86 ? -5.422 7.441 -0.251 1.00 98.06 86 GLN A O 1
ATOM 700 N N . LEU A 1 87 ? -5.825 5.455 0.705 1.00 98.00 87 LEU A N 1
ATOM 701 C CA . LEU A 1 87 ? -7.169 5.352 0.144 1.00 98.00 87 LEU A CA 1
ATOM 702 C C . LEU A 1 87 ? -8.043 6.533 0.625 1.00 98.00 87 LEU A C 1
ATOM 704 O O . LEU A 1 87 ? -8.053 6.822 1.824 1.00 98.00 87 LEU A O 1
ATOM 708 N N . PRO A 1 88 ? -8.806 7.197 -0.269 1.00 97.31 88 PRO A N 1
ATOM 709 C CA . PRO A 1 88 ? -9.718 8.282 0.109 1.00 97.31 88 PRO A CA 1
ATOM 710 C C . PRO A 1 88 ? -10.791 7.862 1.115 1.00 97.31 88 PRO A C 1
ATOM 712 O O . PRO A 1 88 ? -11.252 8.671 1.916 1.00 97.31 88 PRO A O 1
ATOM 715 N N . GLU A 1 89 ? -11.197 6.594 1.059 1.00 95.25 89 GLU A N 1
ATOM 716 C CA . GLU A 1 89 ? -12.045 5.948 2.052 1.00 95.25 89 GLU A CA 1
ATOM 717 C C . GLU A 1 89 ? -11.249 4.803 2.699 1.00 95.25 89 GLU A C 1
ATOM 719 O O . GLU A 1 89 ? -10.628 4.020 1.976 1.00 95.25 89 GLU A O 1
ATOM 724 N N . PRO A 1 90 ? -11.239 4.677 4.039 1.00 94.69 90 PRO A N 1
ATOM 725 C CA . PRO A 1 90 ? -10.538 3.592 4.708 1.00 94.69 90 PRO A CA 1
ATOM 726 C C . PRO A 1 90 ? -11.058 2.226 4.256 1.00 94.69 90 PRO A C 1
ATOM 728 O O . PRO A 1 90 ? -12.240 2.054 3.960 1.00 94.69 90 PRO A O 1
ATOM 731 N N . LEU A 1 91 ? -10.172 1.224 4.287 1.00 93.50 91 LEU A N 1
ATOM 732 C CA . LEU A 1 91 ? -10.500 -0.147 3.880 1.00 93.50 91 LEU A CA 1
ATOM 733 C C . LEU A 1 91 ? -11.727 -0.709 4.613 1.00 93.50 91 LEU A C 1
ATOM 735 O O . LEU A 1 91 ? -12.491 -1.474 4.032 1.00 93.50 91 LEU A O 1
ATOM 739 N N . VAL A 1 92 ? -11.910 -0.327 5.881 1.00 93.94 92 VAL A N 1
ATOM 740 C CA . VAL A 1 92 ? -13.189 -0.466 6.584 1.00 93.94 92 VAL A CA 1
ATOM 741 C C . VAL A 1 92 ? -13.974 0.826 6.348 1.00 93.94 92 VAL A C 1
ATOM 743 O O . VAL A 1 92 ? -13.631 1.836 6.964 1.00 93.94 92 VAL A O 1
ATOM 746 N N . PRO A 1 93 ? -15.017 0.814 5.496 1.00 93.25 93 PRO A N 1
ATOM 747 C CA . PRO A 1 93 ? -15.769 2.015 5.142 1.00 93.25 93 PRO A CA 1
ATOM 748 C C . PRO A 1 93 ? -16.351 2.711 6.371 1.00 93.25 93 PRO A C 1
ATOM 750 O O . PRO A 1 93 ? -16.816 2.036 7.294 1.00 93.25 93 PRO A O 1
ATOM 753 N N . TYR A 1 94 ? -16.448 4.043 6.359 1.00 92.44 94 TYR A N 1
ATOM 754 C CA . TYR A 1 94 ? -16.994 4.809 7.495 1.00 92.44 94 TYR A CA 1
ATOM 755 C C . TYR A 1 94 ? -18.400 4.345 7.898 1.00 92.44 94 TYR A C 1
ATOM 757 O O . TYR A 1 94 ? -18.714 4.230 9.081 1.00 92.44 94 TYR A O 1
ATOM 765 N N . ARG A 1 95 ? -19.225 3.970 6.913 1.00 94.94 95 ARG A N 1
ATOM 766 C CA . ARG A 1 95 ? -20.571 3.411 7.133 1.00 94.94 95 ARG A CA 1
ATOM 767 C C . ARG A 1 95 ? -20.592 2.101 7.938 1.00 94.94 95 ARG A C 1
ATOM 769 O O . ARG A 1 95 ? -21.639 1.732 8.448 1.00 94.94 95 ARG A O 1
ATOM 776 N N . ARG A 1 96 ? -19.466 1.383 8.021 1.00 94.50 96 ARG A N 1
ATOM 777 C CA . ARG A 1 96 ? -19.291 0.125 8.770 1.00 94.50 96 ARG A CA 1
ATOM 778 C C . ARG A 1 96 ? -18.514 0.313 10.072 1.00 94.50 96 ARG A C 1
ATOM 780 O O . ARG A 1 96 ? -18.222 -0.670 10.743 1.00 94.50 96 ARG A O 1
ATOM 787 N N . TYR A 1 97 ? -18.159 1.544 10.436 1.00 92.62 97 TYR A N 1
ATOM 788 C CA . TYR A 1 97 ? -17.285 1.797 11.580 1.00 92.62 97 TYR A CA 1
ATOM 789 C C . TYR A 1 97 ? -17.870 1.267 12.898 1.00 92.62 97 TYR A C 1
ATOM 791 O O . TYR A 1 97 ? -17.190 0.558 13.637 1.00 92.62 97 TYR A O 1
ATOM 799 N N . TYR A 1 98 ? -19.152 1.537 13.162 1.00 93.69 98 TYR A N 1
ATOM 800 C CA . TYR A 1 98 ? -19.824 1.021 14.356 1.00 93.69 98 TYR A CA 1
ATOM 801 C C . TYR A 1 98 ? -19.950 -0.504 14.332 1.00 93.69 98 TYR A C 1
ATOM 803 O O . TYR A 1 98 ? -19.619 -1.141 15.329 1.00 93.69 98 TYR A O 1
ATOM 811 N N . ASP A 1 99 ? -20.334 -1.092 13.191 1.00 94.31 99 ASP A N 1
ATOM 812 C CA . ASP A 1 99 ? -20.378 -2.552 13.010 1.00 94.31 99 ASP A CA 1
ATOM 813 C C . ASP A 1 99 ? -19.024 -3.186 13.381 1.00 94.31 99 ASP A C 1
ATOM 815 O O . ASP A 1 99 ? -18.963 -4.165 14.126 1.00 94.31 99 ASP A O 1
ATOM 819 N N . PHE A 1 100 ? -17.924 -2.587 12.915 1.00 92.62 100 PHE A N 1
ATOM 820 C CA . PHE A 1 100 ? -16.566 -3.043 13.198 1.00 92.62 100 PHE A CA 1
ATOM 821 C C . PHE A 1 100 ? -16.210 -2.955 14.693 1.00 92.62 100 PHE A C 1
ATOM 823 O O . PHE A 1 100 ? -15.673 -3.913 15.254 1.00 92.62 100 PHE A O 1
ATOM 830 N N . LEU A 1 101 ? -16.551 -1.849 15.367 1.00 91.94 101 LEU A N 1
ATOM 831 C CA . LEU A 1 101 ? -16.323 -1.695 16.810 1.00 91.94 101 LEU A CA 1
ATOM 832 C C . LEU A 1 101 ? -17.133 -2.698 17.641 1.00 91.94 101 LEU A C 1
ATOM 834 O O . LEU A 1 101 ? -16.596 -3.293 18.579 1.00 91.94 101 LEU A O 1
ATOM 838 N N . PHE A 1 102 ? -18.400 -2.928 17.286 1.00 93.12 102 PHE A N 1
ATOM 839 C CA . PHE A 1 102 ? -19.242 -3.913 17.965 1.00 93.12 102 PHE A CA 1
ATOM 840 C C . PHE A 1 102 ? -18.685 -5.334 17.828 1.00 93.12 102 PHE A C 1
ATOM 842 O O . PHE A 1 102 ? -18.688 -6.091 18.802 1.00 93.12 102 PHE A O 1
ATOM 849 N N . CYS A 1 103 ? -18.150 -5.693 16.658 1.00 90.12 103 CYS A N 1
ATOM 850 C CA . CYS A 1 103 ? -17.441 -6.961 16.476 1.00 90.12 103 CYS A CA 1
ATOM 851 C C . CYS A 1 103 ? -16.239 -7.086 17.427 1.00 90.12 103 CYS A C 1
ATOM 853 O O . CYS A 1 103 ? -16.060 -8.134 18.049 1.00 90.12 103 CYS A O 1
ATOM 855 N N . GLY A 1 104 ? -15.453 -6.017 17.597 1.00 86.00 104 GLY A N 1
ATOM 856 C CA . GLY A 1 104 ? -14.313 -5.990 18.519 1.00 86.00 104 GLY A CA 1
ATOM 857 C C . GLY A 1 104 ? -14.701 -6.235 19.982 1.00 86.00 104 GLY A C 1
ATOM 858 O O . GLY A 1 104 ? -14.042 -7.011 20.674 1.00 86.00 104 GLY A O 1
ATOM 859 N N . GLN A 1 105 ? -15.805 -5.639 20.441 1.00 86.69 105 GLN A N 1
ATOM 860 C CA . GLN A 1 105 ? -16.307 -5.836 21.806 1.00 86.69 105 GLN A CA 1
ATOM 861 C C . GLN A 1 105 ? -16.765 -7.281 22.036 1.00 86.69 105 GLN A C 1
ATOM 863 O O . GLN A 1 105 ? -16.350 -7.905 23.012 1.00 86.69 105 GLN A O 1
ATOM 868 N N . LYS A 1 106 ? -17.529 -7.861 21.101 1.00 83.62 106 LYS A N 1
ATOM 869 C CA . LYS A 1 106 ? -17.954 -9.270 21.189 1.00 83.62 106 LYS A CA 1
ATOM 870 C C . LYS A 1 106 ? -16.763 -10.228 21.251 1.00 83.62 106 LYS A C 1
ATOM 872 O O . LYS A 1 106 ? -16.743 -11.117 22.094 1.00 83.62 106 LYS A O 1
ATOM 877 N N . LEU A 1 107 ? -15.738 -9.993 20.429 1.00 80.06 107 LEU A N 1
ATOM 878 C CA . LEU A 1 107 ? -14.486 -10.758 20.449 1.00 80.06 107 LEU A CA 1
ATOM 879 C C . LEU A 1 107 ? -13.727 -10.655 21.784 1.00 80.06 107 LEU A C 1
ATOM 881 O O . LEU A 1 107 ? -12.956 -11.557 22.114 1.00 80.06 107 LEU A O 1
ATOM 885 N N . SER A 1 108 ? -13.868 -9.556 22.535 1.00 74.50 108 SER A N 1
ATOM 886 C CA . SER A 1 108 ? -13.284 -9.445 23.881 1.00 74.50 108 SER A CA 1
ATOM 887 C C . SER A 1 108 ? -14.092 -10.201 24.939 1.00 74.50 108 SER A C 1
ATOM 889 O O . SER A 1 108 ? -13.492 -10.891 25.759 1.00 74.50 108 SER A O 1
ATOM 891 N N . SER A 1 109 ? -15.425 -10.146 24.871 1.00 71.25 109 SER A N 1
ATOM 892 C CA . SER A 1 109 ? -16.322 -10.831 25.810 1.00 71.25 109 SER A CA 1
ATOM 893 C C . SER A 1 109 ? -16.281 -12.355 25.676 1.00 71.25 109 SER A C 1
ATOM 895 O O . SER A 1 109 ? -16.321 -13.064 26.679 1.00 71.25 109 SER A O 1
ATOM 897 N N . ASP A 1 110 ? -16.135 -12.865 24.451 1.00 68.50 110 ASP A N 1
ATOM 898 C CA . ASP A 1 110 ? -16.030 -14.305 24.196 1.00 68.50 110 ASP A CA 1
ATOM 899 C C . ASP A 1 110 ? -14.729 -14.875 24.792 1.00 68.50 110 ASP A C 1
ATOM 901 O O . ASP A 1 110 ? -14.727 -15.908 25.453 1.00 68.50 110 ASP A O 1
ATOM 905 N N . ARG A 1 111 ? -13.623 -14.120 24.695 1.00 60.16 111 ARG A N 1
ATOM 906 C CA . ARG A 1 111 ? -12.322 -14.487 25.286 1.00 60.16 111 ARG A CA 1
ATOM 907 C C . ARG A 1 111 ? -12.348 -14.577 26.812 1.00 60.16 111 ARG A C 1
ATOM 909 O O . ARG A 1 111 ? -11.670 -15.431 27.374 1.00 60.16 111 ARG A O 1
ATOM 916 N N . THR A 1 112 ? -13.117 -13.718 27.479 1.00 58.50 112 THR A N 1
ATOM 917 C CA . THR A 1 112 ? -13.271 -13.757 28.942 1.00 58.50 112 THR A CA 1
ATOM 918 C C . THR A 1 112 ? -14.103 -14.940 29.432 1.00 58.50 112 THR A C 1
ATOM 920 O O . THR A 1 112 ? -13.951 -15.333 30.583 1.00 58.50 112 THR A O 1
ATOM 923 N N . GLN A 1 113 ? -14.941 -15.539 28.580 1.00 54.25 113 GLN A N 1
ATOM 924 C CA . GLN A 1 113 ? -15.780 -16.673 28.970 1.00 54.25 11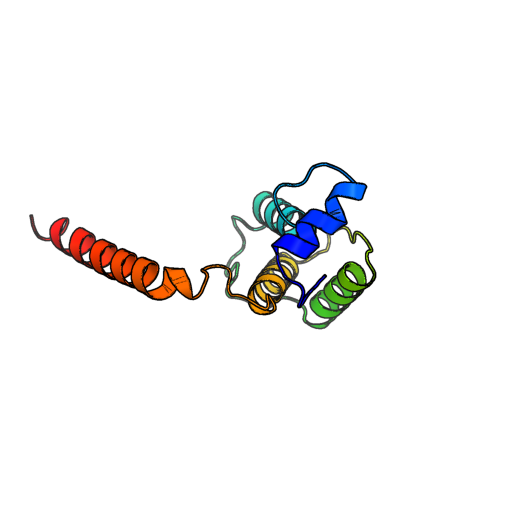3 GLN A CA 1
ATOM 925 C C . GLN A 1 113 ? -15.043 -18.023 28.870 1.00 54.25 113 GLN A C 1
ATOM 927 O O . GLN A 1 113 ? -15.374 -18.944 29.606 1.00 54.25 113 GLN A O 1
ATOM 932 N N . VAL A 1 114 ? -14.002 -18.132 28.031 1.00 56.12 114 VAL A N 1
ATOM 933 C CA . VAL A 1 114 ? -13.232 -19.384 27.829 1.00 56.12 114 VAL A CA 1
ATOM 934 C C . VAL A 1 114 ? -12.176 -19.656 28.909 1.00 56.12 114 VAL A C 1
ATOM 936 O O . VAL A 1 114 ? -11.679 -20.771 29.006 1.00 56.12 114 VAL A O 1
ATOM 939 N N . TRP A 1 115 ? -11.786 -18.650 29.697 1.00 55.69 115 TRP A N 1
ATOM 940 C CA . TRP A 1 115 ? -10.806 -18.781 30.795 1.00 55.69 115 TRP A CA 1
ATOM 941 C C . TRP A 1 115 ? -11.453 -18.726 32.190 1.00 55.69 115 TRP A C 1
ATOM 943 O O . TRP A 1 115 ? -10.751 -18.686 33.197 1.00 55.69 115 TRP A O 1
ATOM 953 N N . GLY A 1 116 ? -12.788 -18.702 32.251 1.00 53.88 116 GLY A N 1
ATOM 954 C CA . GLY A 1 116 ? -13.572 -18.662 33.489 1.00 53.88 116 GLY A CA 1
ATOM 955 C C . GLY A 1 116 ? -14.231 -19.990 33.876 1.00 53.88 116 GLY A C 1
ATOM 956 O O . GLY A 1 116 ? -15.128 -19.972 34.717 1.00 53.88 116 GLY A O 1
ATOM 957 N N . SER A 1 117 ? -13.836 -21.110 33.262 1.00 40.81 117 SER A N 1
ATOM 958 C CA . SER A 1 117 ? -14.383 -22.456 33.500 1.00 40.81 117 SER A CA 1
ATOM 959 C C . SER A 1 117 ? -13.287 -23.473 33.766 1.00 40.81 117 SER A C 1
ATOM 961 O O . SER A 1 117 ? -12.370 -23.530 32.914 1.00 40.81 117 SER A O 1
#

Foldseek 3Di:
DFLEAFVVQQVVCVVPPHDPGHLLLVQLVVVCVVPVPPPPCQLHDADDPVVLVVVVVCVVVVHRDHQDPPRDNNSSSNNNVRRQVSHPAHPCGPVCPVVVVVVVVVVVVVVVVVVPD

Mean predicted aligned error: 5.59 Å

Secondary structure (DSSP, 8-state):
-TTS-HHHHHHHHGGGS--SS-HHHHHHHHHHHHHTTT-TTTTTS---HHHHHHHHHHHHTT------TT--HHHHHHHHHHHHHH-SS-SS-GGGHHHHHHHHHHHHHHHHHT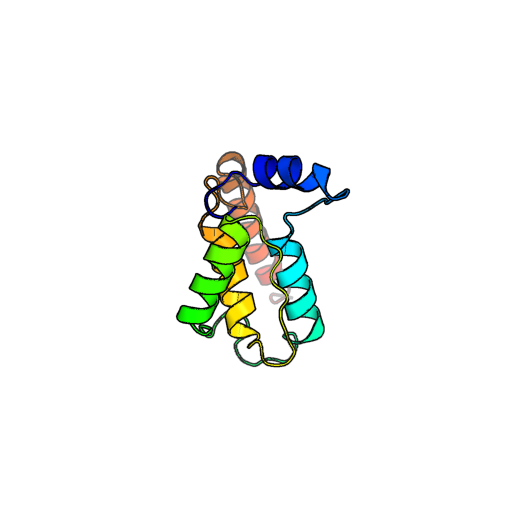T--

pLDDT: mean 91.87, std 10.97, range [40.81, 98.75]

Sequence (117 aa):
VFGQRLEETVLYERRYGLRLVPLVVEQCVNFIRERGLHEVGLFRQPGQASLVKELQEAFDAGERPSFDSSTDVHTVASLLKLYLRQLPEPLVPYRRYYDFLFCGQK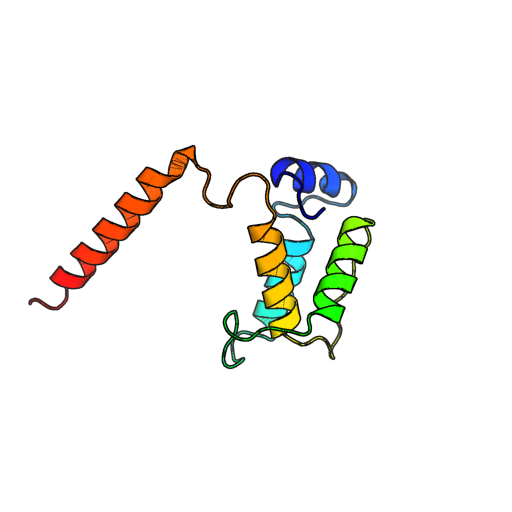LSSDRTQVWGS

Solvent-accessible surface area (backbone atoms only — not comparable to full-atom values): 6898 Å² total; per-residue (Å²): 85,72,58,39,49,69,69,58,49,31,60,64,48,42,83,78,45,93,57,97,59,44,66,69,56,54,55,36,51,52,52,38,65,76,66,28,81,81,44,84,54,62,78,70,48,82,33,54,66,69,59,34,50,52,54,49,51,38,40,48,73,69,50,82,84,78,83,58,95,82,56,54,56,34,22,42,40,45,39,46,52,49,46,56,68,39,29,76,59,49,90,71,43,77,94,43,46,65,63,53,52,53,51,52,52,52,60,52,56,56,59,59,58,72,75,72,115

Nearest PDB structures (foldseek):
  7qtm-assembly1_H  TM=9.363E-01  e=5.231E-06  Homo sapiens
  5m6x-assembly1_A  TM=9.072E-01  e=6.772E-06  Homo sapiens
  2ngr-assembly1_B  TM=9.098E-01  e=1.291E-05  Homo sapiens
  1tx4-assembly1_A  TM=9.050E-01  e=1.672E-05  Homo sapiens
  1ow3-assembly1_A  TM=9.096E-01  e=1.902E-05  Homo sapiens

Organism: NCBI:txid54343

Radius of gyration: 17.4 Å; Cα contacts (8 Å, |Δi|>4): 99; chains: 1; bounding box: 38×31×53 Å